Protein AF-A0A842M995-F1 (afdb_monomer_lite)

pLDDT: mean 85.65, std 14.23, range [41.5, 96.94]

Radius of gyration: 15.42 Å; chains: 1; bounding box: 29×40×30 Å

Foldseek 3Di:
DPPDPPPPPDDDPVNDDPCVVVVCVVVVNVCVVVDPPPCPCLVPDPVNVVDVPRPD

Secondary structure (DSSP, 8-state):
--S--TTTT---GGG--TTHHHHHHHTT-GGGGG-----HHHHH-TGGGTSS----

Sequence (56 aa):
MTLLKGEEELIRRSDVDKEFSEKVKAAGGES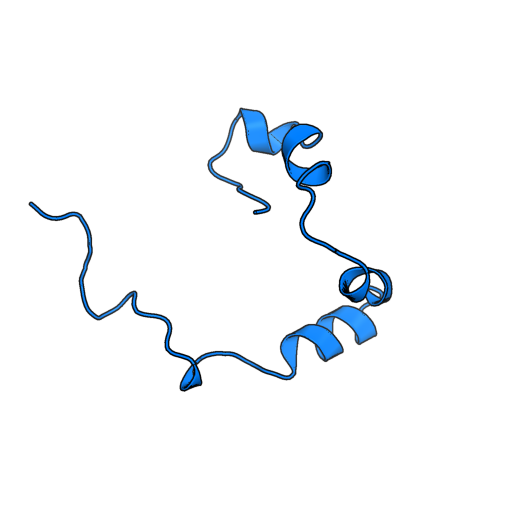LEYCFQCGTCTGSCPSGRRTPYKVR

Structure (mmCIF, N/CA/C/O backbone):
data_AF-A0A842M995-F1
#
_entry.id   AF-A0A842M995-F1
#
loop_
_atom_site.group_PDB
_atom_site.id
_atom_site.type_symbol
_atom_site.label_atom_id
_atom_site.label_alt_id
_atom_site.label_comp_id
_atom_site.label_asym_id
_atom_site.label_entity_id
_atom_site.label_seq_id
_atom_site.pdbx_PDB_ins_code
_atom_site.Cartn_x
_atom_site.Cartn_y
_atom_site.Cartn_z
_atom_site.occupancy
_atom_site.B_iso_or_equiv
_atom_site.auth_seq_id
_atom_site.auth_comp_id
_atom_site.auth_asym_id
_atom_site.auth_atom_id
_atom_site.pdbx_PDB_model_num
ATOM 1 N N . MET A 1 1 ? -18.090 27.494 9.956 1.00 41.50 1 M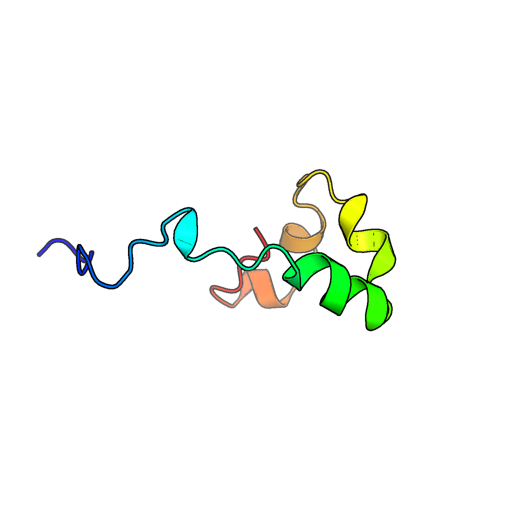ET A N 1
ATOM 2 C CA . MET A 1 1 ? -18.521 26.203 9.380 1.00 41.50 1 MET A CA 1
ATOM 3 C C . MET A 1 1 ? -17.336 25.262 9.410 1.00 41.50 1 MET A C 1
ATOM 5 O O . MET A 1 1 ? -16.521 25.270 8.498 1.00 41.50 1 MET A O 1
ATOM 9 N N . THR A 1 2 ? -17.171 24.539 10.510 1.00 48.22 2 THR A N 1
ATOM 10 C CA . THR A 1 2 ? -16.128 23.522 10.633 1.00 48.22 2 THR A CA 1
ATOM 11 C C . THR A 1 2 ? -16.525 22.364 9.720 1.00 48.22 2 THR A C 1
ATOM 13 O O . THR A 1 2 ? -17.570 21.758 9.923 1.00 48.22 2 THR A O 1
ATOM 16 N N . LEU A 1 3 ? -15.733 22.106 8.677 1.00 53.78 3 LEU A N 1
ATOM 17 C CA . LEU A 1 3 ? -15.966 21.078 7.647 1.00 53.78 3 LEU A CA 1
ATOM 18 C C . LEU A 1 3 ? -15.786 19.636 8.153 1.00 53.78 3 LEU A C 1
ATOM 20 O O . LEU A 1 3 ? -15.597 18.725 7.359 1.00 53.78 3 LEU A O 1
ATOM 24 N N . LEU A 1 4 ? -15.823 19.419 9.463 1.00 61.03 4 LEU A N 1
ATOM 25 C CA . LEU A 1 4 ? -15.711 18.095 10.049 1.00 61.03 4 LEU A CA 1
ATOM 26 C C . LEU A 1 4 ? -17.082 17.750 10.614 1.00 61.03 4 LEU A C 1
ATOM 28 O O . LEU A 1 4 ? -17.510 18.329 11.615 1.00 61.03 4 LEU A O 1
ATOM 32 N N . LYS A 1 5 ? -17.784 16.832 9.943 1.00 59.66 5 LYS A N 1
ATOM 33 C CA . LYS A 1 5 ? -18.926 16.113 10.518 1.00 59.66 5 LYS A CA 1
ATOM 34 C C . LYS A 1 5 ? -18.379 15.295 11.691 1.00 59.66 5 LYS A C 1
ATOM 36 O O . LYS A 1 5 ? -17.907 14.180 11.520 1.00 59.66 5 LYS A O 1
ATOM 41 N N . GLY A 1 6 ? -18.340 15.924 12.862 1.00 59.97 6 GLY A N 1
ATOM 42 C CA . GLY A 1 6 ? -17.413 15.601 13.950 1.00 59.97 6 GLY A CA 1
ATOM 43 C C . GLY A 1 6 ? -17.569 14.247 14.644 1.00 59.97 6 GLY A C 1
ATOM 44 O O . GLY A 1 6 ? -16.769 13.971 15.526 1.00 59.97 6 GLY A O 1
ATOM 45 N N . GLU A 1 7 ? -18.538 13.407 14.271 1.00 62.12 7 GLU A N 1
ATOM 46 C CA . GLU A 1 7 ? -18.736 12.088 14.896 1.00 62.12 7 GLU A CA 1
ATOM 47 C C . GLU A 1 7 ? -18.870 10.931 13.893 1.00 62.12 7 GLU A C 1
ATOM 49 O O . GLU A 1 7 ? -18.408 9.834 14.194 1.00 62.12 7 GLU A O 1
ATOM 54 N N . GLU A 1 8 ? -19.420 11.157 12.692 1.00 66.44 8 GLU A N 1
ATOM 55 C CA . GLU A 1 8 ? -19.623 10.092 11.689 1.00 66.44 8 GLU A CA 1
ATOM 56 C C . GLU A 1 8 ? -18.326 9.643 10.986 1.00 66.44 8 GLU A C 1
ATOM 58 O O . GLU A 1 8 ? -18.264 8.529 10.475 1.00 66.44 8 GLU A O 1
ATOM 63 N N . GLU A 1 9 ? -17.279 10.474 10.972 1.00 70.75 9 GLU A N 1
ATOM 64 C CA . GLU A 1 9 ? -15.985 10.168 10.325 1.00 70.75 9 GLU A CA 1
ATOM 65 C C . GLU A 1 9 ? -14.882 9.719 11.303 1.00 70.75 9 GLU A C 1
ATOM 67 O O . GLU A 1 9 ? -13.738 9.490 10.902 1.00 70.75 9 GLU A O 1
ATOM 72 N N . LEU A 1 10 ? -15.186 9.592 12.598 1.00 79.88 10 LEU A N 1
ATOM 73 C CA . LEU A 1 10 ? -14.190 9.210 13.599 1.00 79.88 10 LEU A CA 1
ATOM 74 C C . LEU A 1 10 ? -13.932 7.698 13.579 1.00 79.88 10 LEU A C 1
ATOM 76 O O . LEU A 1 10 ? -14.618 6.938 14.259 1.00 79.88 10 LEU A O 1
ATOM 80 N N . ILE A 1 11 ? -12.890 7.274 12.862 1.00 83.81 11 ILE A N 1
ATOM 81 C CA . ILE A 1 11 ? -12.393 5.892 12.911 1.00 83.81 11 ILE A CA 1
ATOM 82 C C . ILE A 1 11 ? -11.769 5.628 14.287 1.00 83.81 11 ILE A C 1
ATOM 84 O O . ILE A 1 11 ? -10.769 6.245 14.672 1.00 83.81 11 ILE A O 1
ATOM 88 N N . ARG A 1 12 ? -12.342 4.685 15.034 1.00 88.50 12 ARG A N 1
ATOM 89 C CA . ARG A 1 12 ? -11.829 4.210 16.320 1.00 88.50 12 ARG A CA 1
ATOM 90 C C . ARG A 1 12 ? -11.015 2.944 16.120 1.00 88.50 12 ARG A C 1
ATOM 92 O O . ARG A 1 12 ? -11.114 2.232 15.126 1.00 88.50 12 ARG A O 1
ATOM 99 N 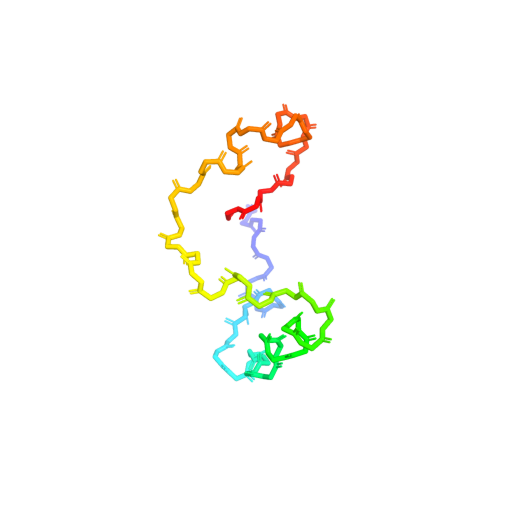N . ARG A 1 13 ? -10.232 2.597 17.140 1.00 87.12 13 ARG A N 1
ATOM 100 C CA . ARG A 1 13 ? -9.439 1.359 17.138 1.00 87.12 13 ARG A CA 1
ATOM 101 C C . ARG A 1 13 ? -10.306 0.093 17.064 1.00 87.12 13 ARG A C 1
ATOM 103 O O . ARG A 1 13 ? -9.806 -0.942 16.639 1.00 87.12 13 ARG A O 1
ATOM 110 N N . SER A 1 14 ? -11.572 0.177 17.480 1.00 90.56 14 SER A N 1
ATOM 111 C CA . SER A 1 14 ? -12.571 -0.889 17.335 1.00 90.56 14 SER A CA 1
ATOM 112 C C . SER A 1 14 ? -12.951 -1.168 15.885 1.00 90.56 14 SER A C 1
ATOM 114 O O . SER A 1 14 ? -13.338 -2.288 15.578 1.00 90.56 14 SER A O 1
ATOM 116 N N . ASP A 1 15 ? -12.823 -0.173 15.012 1.00 90.12 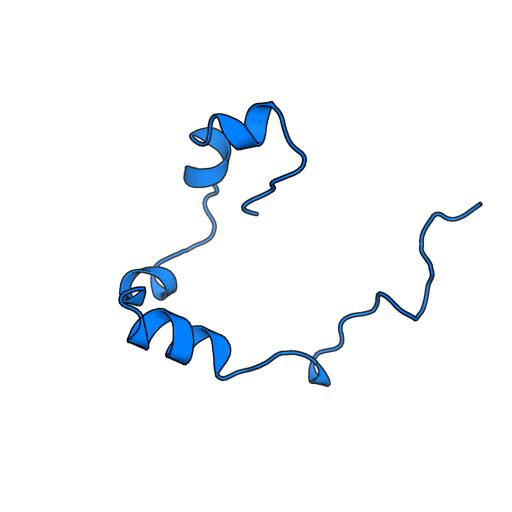15 ASP A N 1
ATOM 117 C CA . ASP A 1 15 ? -13.348 -0.221 13.645 1.00 90.12 15 ASP A CA 1
ATOM 118 C C . ASP A 1 15 ? -12.298 -0.757 12.654 1.00 90.12 15 ASP A C 1
ATOM 120 O O . ASP A 1 15 ? -12.565 -0.925 11.467 1.00 90.12 15 ASP A O 1
ATOM 124 N N . VAL A 1 16 ? -11.084 -1.033 13.143 1.00 91.06 16 VAL A N 1
ATOM 125 C CA . VAL A 1 16 ? -9.968 -1.551 12.349 1.00 91.06 16 VAL A CA 1
ATOM 126 C C . VAL A 1 16 ? -10.105 -3.065 12.173 1.00 91.06 16 VAL A C 1
ATOM 128 O O . VAL A 1 16 ? -9.990 -3.821 13.141 1.00 91.06 16 VAL A O 1
ATOM 131 N N . ASP A 1 17 ? -10.265 -3.513 10.924 1.00 94.31 17 ASP A N 1
ATOM 132 C CA . ASP A 1 17 ? -10.177 -4.932 10.559 1.00 94.31 17 ASP A CA 1
ATOM 133 C C . ASP A 1 17 ? -8.719 -5.407 10.651 1.00 94.31 17 ASP A C 1
ATOM 135 O O . ASP A 1 17 ? -7.867 -5.051 9.834 1.00 94.31 17 ASP A O 1
ATOM 139 N N . LYS A 1 18 ? -8.431 -6.234 11.659 1.00 91.88 18 LYS A N 1
ATOM 140 C CA . LYS A 1 18 ? -7.097 -6.807 11.881 1.00 91.88 18 LYS A CA 1
ATOM 141 C C . LYS A 1 18 ? -6.728 -7.883 10.859 1.00 91.88 18 LYS A C 1
ATOM 143 O O . LYS A 1 18 ? -5.551 -8.198 10.735 1.00 91.88 18 LYS A O 1
ATOM 148 N N . GLU A 1 19 ? -7.698 -8.444 10.143 1.00 95.12 19 GLU A N 1
ATOM 149 C CA . GLU A 1 19 ? -7.480 -9.497 9.146 1.00 95.12 19 GLU A CA 1
ATOM 150 C C . GLU A 1 19 ? -7.285 -8.938 7.734 1.00 95.12 19 GLU A C 1
ATOM 152 O O . GLU A 1 19 ? -6.971 -9.682 6.804 1.00 95.12 19 GLU A O 1
ATOM 157 N N . PHE A 1 20 ? -7.466 -7.628 7.544 1.00 93.44 20 PHE A N 1
ATOM 158 C CA . PHE A 1 20 ? -7.362 -6.999 6.232 1.00 93.44 20 PHE A CA 1
ATOM 159 C C . PHE A 1 20 ? -5.996 -7.236 5.574 1.00 93.44 20 PHE A C 1
ATOM 161 O O . PHE A 1 20 ? -5.936 -7.570 4.391 1.00 93.44 20 PHE A O 1
ATOM 168 N N . SER A 1 21 ? -4.901 -7.133 6.336 1.00 93.50 21 SER A N 1
ATOM 169 C CA . SER A 1 21 ? -3.553 -7.401 5.819 1.00 93.50 21 SER A CA 1
ATOM 170 C C . SER A 1 21 ? -3.417 -8.831 5.302 1.00 93.50 21 SER A C 1
ATOM 172 O O . SER A 1 21 ? -2.878 -9.035 4.219 1.00 93.50 21 SER A O 1
ATOM 174 N N . GLU A 1 22 ? -3.959 -9.814 6.022 1.00 95.62 22 GLU A N 1
ATOM 175 C CA . GLU A 1 22 ? -3.891 -11.224 5.629 1.00 95.62 22 GLU A CA 1
ATOM 176 C C . GLU A 1 22 ? -4.673 -11.494 4.341 1.00 95.62 22 GLU A C 1
ATOM 178 O O . GLU A 1 22 ? -4.184 -12.199 3.458 1.00 95.62 22 GLU A O 1
ATOM 183 N N . LYS A 1 23 ? -5.845 -10.867 4.174 1.00 96.94 23 LYS A N 1
ATOM 184 C CA . LYS A 1 23 ? -6.635 -10.956 2.932 1.00 96.94 23 LYS A CA 1
ATOM 185 C C . LYS A 1 23 ? -5.856 -10.417 1.729 1.00 96.94 23 LYS A C 1
ATOM 187 O O . LYS A 1 23 ? -5.895 -11.014 0.656 1.00 96.94 23 LYS A O 1
ATOM 192 N N . VAL A 1 24 ? -5.123 -9.316 1.906 1.00 95.88 24 VAL A N 1
ATOM 193 C CA . VAL A 1 24 ? -4.285 -8.730 0.847 1.00 95.88 24 VAL A CA 1
ATOM 194 C C . VAL A 1 24 ? -3.097 -9.634 0.512 1.00 95.88 24 VAL A C 1
ATOM 196 O O . VAL A 1 24 ? -2.813 -9.842 -0.666 1.00 95.88 24 VAL A O 1
ATOM 199 N N . LYS A 1 25 ? -2.438 -10.231 1.512 1.00 95.62 25 LYS A N 1
ATOM 200 C CA . LYS A 1 25 ? -1.362 -11.212 1.280 1.00 95.62 25 LYS A CA 1
ATOM 201 C C . LYS A 1 25 ? -1.865 -12.431 0.518 1.00 95.62 25 LYS A C 1
ATOM 203 O O . LYS A 1 25 ? -1.237 -12.836 -0.452 1.00 95.62 25 LYS A O 1
ATOM 208 N N . ALA A 1 26 ? -3.020 -12.974 0.905 1.00 96.50 26 ALA A N 1
ATOM 209 C CA . ALA A 1 26 ? -3.632 -14.118 0.231 1.00 96.50 26 ALA A CA 1
ATOM 210 C C . ALA A 1 26 ? -3.974 -13.829 -1.245 1.00 96.50 26 ALA A C 1
ATOM 212 O O . ALA A 1 26 ? -4.019 -14.751 -2.056 1.00 96.50 26 ALA A O 1
ATOM 213 N N . ALA A 1 27 ? -4.170 -12.557 -1.604 1.00 96.94 27 ALA A N 1
ATOM 214 C CA . ALA A 1 27 ? -4.375 -12.102 -2.977 1.00 96.94 27 ALA A CA 1
ATOM 215 C C . ALA A 1 27 ? -3.066 -11.830 -3.760 1.00 96.94 27 ALA A C 1
ATOM 217 O O . ALA A 1 27 ? -3.136 -11.324 -4.880 1.00 96.94 27 ALA A O 1
ATOM 218 N N . GLY A 1 28 ? -1.890 -12.152 -3.201 1.00 96.25 28 GLY A N 1
ATOM 219 C CA . GLY A 1 28 ? -0.570 -11.934 -3.821 1.00 96.25 28 GLY A CA 1
ATOM 220 C C . GLY A 1 28 ? 0.112 -10.615 -3.435 1.00 96.25 28 GLY A C 1
ATOM 221 O O . GLY A 1 28 ? 0.923 -10.083 -4.190 1.00 96.25 28 GLY A O 1
ATOM 222 N N . GLY A 1 29 ? -0.276 -10.026 -2.300 1.00 93.94 29 GLY A N 1
ATOM 223 C CA . GLY A 1 29 ? 0.259 -8.764 -1.784 1.00 93.94 29 GLY A CA 1
ATOM 224 C C . GLY A 1 29 ? 1.311 -8.919 -0.682 1.00 93.94 29 GLY A C 1
ATOM 225 O O . GLY A 1 29 ? 1.451 -8.009 0.136 1.00 93.94 29 GLY A O 1
ATOM 226 N N . GLU A 1 30 ? 2.024 -10.045 -0.598 1.00 95.25 30 GLU A N 1
ATOM 227 C CA . GLU A 1 30 ? 2.919 -10.369 0.525 1.00 95.25 30 GLU A CA 1
ATOM 228 C C . GLU A 1 30 ? 4.001 -9.315 0.800 1.00 95.25 30 GLU A C 1
ATOM 230 O O . GLU A 1 30 ? 4.377 -9.096 1.950 1.00 95.25 30 GLU A O 1
ATOM 235 N N . SER A 1 31 ? 4.453 -8.585 -0.223 1.00 94.75 31 SER A N 1
ATOM 236 C CA . SER A 1 31 ? 5.482 -7.555 -0.060 1.00 94.75 31 SER A CA 1
ATOM 237 C C . SER A 1 31 ? 5.013 -6.310 0.703 1.00 94.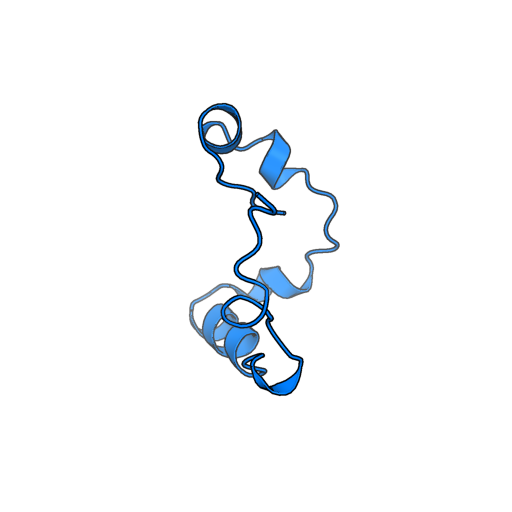75 31 SER A C 1
ATOM 239 O O . SER A 1 31 ? 5.833 -5.452 1.034 1.00 94.75 31 SER A O 1
ATOM 241 N N . LEU A 1 32 ? 3.707 -6.164 0.958 1.00 92.38 32 LEU A N 1
ATOM 242 C CA . LEU A 1 32 ? 3.132 -4.982 1.602 1.00 92.38 32 LEU A CA 1
ATOM 243 C C . LEU A 1 32 ? 3.637 -4.790 3.042 1.00 92.38 32 LEU A C 1
ATOM 245 O O . LEU A 1 32 ? 3.767 -3.650 3.488 1.00 92.38 32 LEU A O 1
ATOM 249 N N . GLU A 1 33 ? 4.005 -5.866 3.741 1.00 92.06 33 GLU A N 1
ATOM 250 C CA . GLU A 1 33 ? 4.549 -5.795 5.108 1.00 92.06 33 GLU A CA 1
ATOM 251 C C . GLU A 1 33 ? 5.934 -5.153 5.193 1.00 92.06 33 GLU A C 1
ATOM 253 O O . GLU A 1 33 ? 6.314 -4.642 6.243 1.00 92.06 33 GLU A O 1
ATOM 258 N N . TYR A 1 34 ? 6.681 -5.129 4.089 1.00 94.81 34 TYR A N 1
ATOM 259 C CA . TYR A 1 34 ? 7.990 -4.480 4.037 1.00 94.81 34 TYR A CA 1
ATOM 260 C C . TYR A 1 34 ? 7.890 -2.958 3.867 1.00 94.81 34 TYR A C 1
ATOM 262 O O . TYR A 1 34 ? 8.904 -2.257 3.889 1.00 94.81 34 TYR A O 1
ATOM 270 N N . CYS A 1 35 ? 6.682 -2.419 3.675 1.00 93.44 35 CYS A N 1
ATOM 271 C CA . CYS A 1 35 ? 6.476 -0.990 3.506 1.00 93.44 35 CYS A CA 1
ATOM 272 C C . CYS A 1 35 ? 6.789 -0.227 4.800 1.00 93.44 35 CYS A C 1
ATOM 274 O O . CYS A 1 35 ? 6.073 -0.311 5.792 1.00 93.44 35 CYS A O 1
ATOM 276 N N . PHE A 1 36 ? 7.820 0.611 4.749 1.00 95.50 36 PHE A N 1
ATOM 277 C CA . PHE A 1 36 ? 8.243 1.482 5.850 1.00 95.50 36 PHE A CA 1
ATOM 278 C C . PHE A 1 36 ? 7.814 2.945 5.649 1.00 95.50 36 PHE A C 1
ATOM 280 O O . PHE A 1 36 ? 8.377 3.857 6.247 1.00 95.50 36 PHE A O 1
ATOM 287 N N . GLN A 1 37 ? 6.817 3.184 4.788 1.00 94.44 37 GLN A N 1
ATOM 288 C CA . GLN A 1 37 ? 6.183 4.497 4.600 1.00 94.44 37 GLN A CA 1
ATOM 289 C C . GLN A 1 37 ? 7.132 5.630 4.147 1.00 94.44 37 GLN A C 1
ATOM 291 O O . GLN A 1 37 ? 6.961 6.791 4.521 1.00 94.44 37 GLN A O 1
ATOM 296 N N . CYS A 1 38 ? 8.106 5.328 3.278 1.00 95.19 38 CYS A N 1
ATOM 297 C CA . CYS A 1 38 ? 9.002 6.349 2.714 1.00 95.19 38 CYS A CA 1
ATOM 298 C C . CYS A 1 38 ? 8.316 7.321 1.735 1.00 95.19 38 CYS A C 1
ATOM 300 O O . CYS A 1 38 ? 8.758 8.457 1.585 1.00 95.19 38 CYS A O 1
ATOM 302 N N . GLY A 1 39 ? 7.229 6.899 1.077 1.00 92.50 39 GLY A N 1
ATOM 303 C CA . GLY A 1 39 ? 6.425 7.745 0.186 1.00 92.50 39 GLY A CA 1
ATOM 304 C C . GLY A 1 39 ? 6.905 7.856 -1.267 1.00 92.50 39 GLY A C 1
ATOM 305 O O . GLY A 1 39 ? 6.303 8.605 -2.038 1.00 92.50 39 GLY A O 1
ATOM 306 N N . THR A 1 40 ? 7.930 7.105 -1.684 1.00 94.12 40 THR A N 1
ATOM 307 C CA . THR A 1 40 ? 8.425 7.117 -3.076 1.00 94.12 40 THR A CA 1
ATOM 308 C C . THR A 1 40 ? 7.320 6.803 -4.089 1.00 94.12 40 THR A C 1
ATOM 310 O O . THR A 1 40 ? 7.186 7.497 -5.095 1.00 94.12 40 THR A O 1
ATOM 313 N N . CYS A 1 41 ? 6.472 5.812 -3.798 1.00 93.56 41 CYS A N 1
ATOM 314 C CA . CYS A 1 41 ? 5.350 5.430 -4.658 1.00 93.56 41 CYS A CA 1
ATOM 315 C C . CYS A 1 41 ? 4.377 6.595 -4.916 1.00 93.56 41 CYS A C 1
ATOM 317 O O . CYS A 1 41 ? 3.963 6.805 -6.057 1.00 93.56 41 CYS A O 1
ATOM 319 N N . THR A 1 42 ? 4.074 7.403 -3.896 1.00 92.81 42 THR A N 1
ATOM 320 C CA . THR A 1 42 ? 3.221 8.593 -4.023 1.00 92.81 42 THR A CA 1
ATOM 321 C C . THR A 1 42 ? 3.843 9.631 -4.960 1.00 92.81 42 THR A C 1
ATOM 323 O O . THR A 1 42 ? 3.147 10.167 -5.819 1.00 92.81 42 THR A O 1
ATOM 326 N N . GLY A 1 43 ? 5.150 9.896 -4.844 1.00 91.12 43 GLY A N 1
ATOM 327 C CA . GLY A 1 43 ? 5.853 10.865 -5.701 1.00 91.12 43 GLY A CA 1
ATOM 328 C C . GLY A 1 43 ? 5.985 10.420 -7.165 1.00 91.12 43 GLY A C 1
ATOM 329 O O . GLY A 1 43 ? 5.948 11.248 -8.087 1.00 91.12 43 GLY A O 1
ATOM 330 N N . SER A 1 44 ? 6.106 9.109 -7.384 1.00 93.69 44 SER A N 1
ATOM 331 C CA . SER A 1 44 ? 6.204 8.503 -8.714 1.00 93.69 44 SER A CA 1
ATOM 332 C C . SER A 1 44 ? 4.854 8.364 -9.422 1.00 93.69 44 SER A C 1
ATOM 334 O O . SER A 1 44 ? 4.824 8.331 -10.650 1.00 93.69 44 SER A O 1
ATOM 336 N N . CYS A 1 45 ? 3.736 8.296 -8.692 1.00 93.19 45 CYS A N 1
ATOM 337 C CA . CYS A 1 45 ? 2.422 8.074 -9.292 1.00 93.19 45 CYS A CA 1
ATOM 338 C C . CYS A 1 45 ? 1.953 9.298 -10.115 1.00 93.19 45 CYS A C 1
ATOM 340 O O . CYS A 1 45 ? 1.723 10.370 -9.546 1.00 93.19 45 CYS A O 1
ATOM 342 N N . PRO A 1 46 ? 1.728 9.170 -11.439 1.00 93.94 46 PRO A N 1
ATOM 343 C CA . PRO A 1 46 ? 1.245 10.283 -12.258 1.00 93.94 46 PRO A CA 1
ATOM 344 C C . PRO A 1 46 ? -0.175 10.716 -11.867 1.00 93.94 46 PRO A C 1
ATOM 346 O O . PRO A 1 46 ? -0.484 11.908 -11.905 1.00 93.94 46 PRO A O 1
ATOM 349 N N . S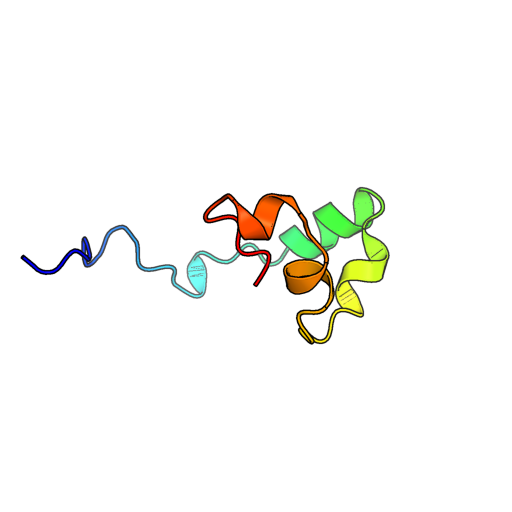ER A 1 47 ? -1.020 9.774 -11.433 1.00 93.81 47 SER A N 1
ATOM 350 C CA . SER A 1 47 ? -2.378 10.057 -10.954 1.00 93.81 47 SER A CA 1
ATOM 351 C C . SER A 1 47 ? -2.371 10.895 -9.678 1.00 93.81 47 SER A C 1
ATOM 353 O O . SER A 1 47 ? -3.200 11.795 -9.541 1.00 93.81 47 SER A O 1
ATOM 355 N N . GLY A 1 48 ? -1.400 10.679 -8.784 1.00 91.56 48 GLY A N 1
ATOM 356 C CA . GLY A 1 48 ? -1.242 11.472 -7.560 1.00 91.56 48 GLY A CA 1
ATOM 357 C C . GLY A 1 48 ? -0.998 12.961 -7.829 1.00 91.56 48 GLY A C 1
ATOM 358 O O . GLY A 1 48 ? -1.321 13.804 -7.001 1.00 91.56 48 GLY A O 1
ATOM 359 N N . ARG A 1 49 ? -0.501 13.320 -9.022 1.00 89.50 49 ARG A N 1
ATOM 360 C CA . ARG A 1 49 ? -0.292 14.723 -9.428 1.00 89.50 49 ARG A CA 1
ATOM 361 C C . ARG A 1 49 ? -1.560 15.421 -9.919 1.00 89.50 49 ARG A C 1
ATOM 363 O O . ARG A 1 49 ? -1.537 16.628 -10.128 1.00 89.50 49 ARG A O 1
ATOM 370 N N . ARG A 1 50 ? -2.633 14.672 -10.179 1.00 92.12 50 ARG A N 1
ATOM 371 C CA . ARG A 1 50 ? -3.866 15.179 -10.809 1.00 92.12 50 ARG A CA 1
ATOM 372 C C . ARG A 1 50 ? -5.128 14.877 -10.006 1.00 92.12 50 ARG A C 1
ATOM 374 O O . ARG A 1 50 ? -6.207 15.300 -10.400 1.00 92.12 50 ARG A O 1
ATOM 381 N N . THR A 1 51 ? -5.010 14.126 -8.916 1.00 92.81 51 THR A N 1
ATOM 382 C CA . THR A 1 51 ? -6.146 13.630 -8.132 1.00 92.81 51 THR A CA 1
ATOM 383 C C . THR A 1 51 ? -5.844 13.737 -6.638 1.00 92.81 51 THR A C 1
ATOM 385 O O . THR A 1 51 ? -4.675 13.799 -6.256 1.00 92.81 51 THR A O 1
ATOM 388 N N . PRO A 1 52 ? -6.869 13.704 -5.768 1.00 88.00 52 PRO A N 1
ATOM 389 C CA . PRO A 1 52 ? -6.671 13.598 -4.324 1.00 88.00 52 PRO A CA 1
ATOM 390 C C . PRO A 1 52 ? -6.222 12.196 -3.884 1.00 88.00 52 PRO A C 1
ATOM 392 O O . PRO A 1 52 ? -6.207 11.925 -2.686 1.00 88.00 52 PRO A O 1
ATOM 395 N N . TYR A 1 53 ? -5.871 11.299 -4.816 1.00 87.44 53 TYR A N 1
ATOM 396 C CA . TYR A 1 53 ? -5.372 9.970 -4.492 1.00 87.44 53 TYR A CA 1
ATOM 397 C C . TYR A 1 53 ? -4.022 10.084 -3.787 1.00 87.44 53 TYR A C 1
ATOM 399 O O . TYR A 1 53 ? -2.962 10.202 -4.407 1.00 87.44 53 TYR A O 1
ATOM 407 N N . LYS A 1 54 ? -4.083 10.074 -2.459 1.00 70.50 54 LYS A N 1
ATOM 408 C CA . LYS A 1 54 ? -2.918 10.005 -1.600 1.00 70.50 54 LYS A CA 1
ATOM 409 C C . LYS A 1 54 ? -2.735 8.556 -1.201 1.00 70.50 54 LYS A C 1
ATOM 411 O O . LYS A 1 54 ? -3.493 8.007 -0.417 1.00 70.50 54 LYS A O 1
ATOM 416 N N . VAL A 1 55 ? -1.696 7.950 -1.760 1.00 68.69 55 VAL A N 1
ATOM 417 C CA . VAL A 1 55 ? -1.220 6.614 -1.368 1.00 68.69 55 VAL A CA 1
ATOM 418 C C . VAL A 1 55 ? -0.565 6.634 0.030 1.00 68.69 55 VAL A C 1
ATOM 420 O O . VAL A 1 55 ? -0.063 5.614 0.488 1.00 68.69 55 VAL A O 1
ATOM 423 N N . ARG A 1 56 ? -0.548 7.806 0.681 1.00 58.66 56 ARG A N 1
ATOM 424 C CA . ARG A 1 56 ? -0.069 8.080 2.035 1.00 58.66 56 ARG A CA 1
ATOM 425 C C . ARG A 1 56 ? -1.212 8.638 2.870 1.00 58.66 56 ARG A C 1
ATOM 427 O O . ARG A 1 56 ? -1.863 9.576 2.356 1.00 58.66 56 ARG A O 1
#